Protein AF-A0A1X7THM5-F1 (afdb_monomer)

Solvent-accessible surface area (backbone atoms only — not comparable to full-atom values): 8188 Å² total; per-residue (Å²): 122,73,72,56,74,72,38,51,35,88,51,69,46,77,81,50,103,86,43,70,49,53,50,66,39,49,48,55,58,51,51,51,48,24,69,77,34,68,92,49,26,68,58,41,54,47,50,52,54,51,47,58,36,68,64,58,83,59,78,43,77,49,76,36,77,41,50,55,62,55,73,40,84,50,90,53,85,93,45,57,36,69,76,36,71,68,37,34,44,51,58,60,63,70,40,86,87,50,47,58,61,50,79,49,70,41,77,49,69,75,67,49,63,74,42,71,82,67,76,72,83,78,94,73,78,73,76,71,77,75,82,125

Mean predicted aligned error: 8.71 Å

Secondary structure (DSSP, 8-state):
-HHHHT-B-SS-EEEETTEEE-TTSBHHHHHHHHHH-HHHHHHHHHHHHHHHHHH-SS-EEEEETTGGGGTSPPSSTT--GGGSHHHHHHHHHTSTTSSSEEEEE---HHHHHHHHTTT---S-S-------

Nearest PDB structures (foldseek):
  8any-assembly1_AX  TM=9.385E-01  e=1.032E-08  Homo sapiens
  7pnv-assembly1_X  TM=9.375E-01  e=2.757E-08  Mus musculus
  7nql-assembly1_Ag  TM=9.314E-01  e=4.085E-08  Sus scrofa
  6nf8-assembly1_g  TM=9.228E-01  e=7.864E-08  Bos taurus
  3jd5-assembly1_g  TM=8.999E-01  e=1.967E-07  Bos taurus

Organism: Amphimedon queenslandica (NCBI:txid400682)

Radius of gyration: 17.27 Å; Cα contacts (8 Å, |Δi|>4): 141; chains: 1; bounding box: 40×52×39 Å

InterPro domains:
  IPR019368 Small ribosomal subunit protein mS29 [PF10236] (4-114)
  IPR019368 Small ribosomal subunit protein mS29 [PTHR12810] (5-109)

pLDDT: mean 80.05, std 17.48, range [28.95, 94.62]

Foldseek 3Di:
DPPQQPQFACAWDDQDPVDIDGGRHGLVVLVVVCVVDVPCVLVSVLRSLLSQLVVLPDADEAEEEQLCVLQFADPPPPDGSCNDSNSVSVVVVPDPPSHRYDYHYHHDPVSVVSVVVPPDDDPPDDPPPPPD

Sequence (132 aa):
MAAIMQLKLSQDYIWNNKETVKAGESLIDIIKLGIAKPKVSHNVFHTIFNEISVLNKQSVLLAVDDINGCYCPTSFKQVQPEHLCIVKTLREFLQPNKFKGVVVGSVSRRLMKNMRTKGTRYTGMVLGRKVL

Structure (mmCIF, N/CA/C/O backbone):
data_AF-A0A1X7THM5-F1
#
_entry.id   AF-A0A1X7THM5-F1
#
loop_
_atom_site.group_PDB
_atom_site.id
_atom_site.type_symbol
_atom_site.label_atom_id
_atom_site.label_alt_id
_atom_site.label_comp_id
_atom_site.label_asym_id
_atom_site.label_entity_id
_atom_site.label_seq_id
_atom_site.pdbx_PDB_ins_code
_atom_site.Cartn_x
_atom_site.Cartn_y
_atom_site.Cartn_z
_atom_site.occupancy
_atom_site.B_iso_or_equiv
_atom_site.auth_seq_id
_atom_site.auth_comp_id
_atom_site.auth_asym_id
_atom_site.auth_atom_id
_atom_site.pdbx_PDB_model_num
ATOM 1 N N . MET A 1 1 ? -17.214 4.063 -1.019 1.00 44.56 1 MET A N 1
ATOM 2 C CA . MET A 1 1 ? -16.702 5.109 -0.099 1.00 44.56 1 MET A CA 1
ATOM 3 C C . MET A 1 1 ? -16.904 4.801 1.392 1.00 44.56 1 MET A C 1
ATOM 5 O O . MET A 1 1 ? -16.103 5.280 2.180 1.00 44.56 1 MET A O 1
ATOM 9 N N . ALA A 1 2 ? -17.885 3.979 1.801 1.00 53.41 2 ALA A N 1
ATOM 10 C CA . ALA A 1 2 ? -18.224 3.774 3.221 1.00 53.41 2 ALA A CA 1
ATOM 11 C C . ALA A 1 2 ? -17.136 3.112 4.103 1.00 53.41 2 ALA A C 1
ATOM 13 O O . ALA A 1 2 ? -17.008 3.476 5.267 1.00 53.41 2 ALA A O 1
ATOM 14 N N . ALA A 1 3 ? -16.331 2.179 3.575 1.00 65.31 3 ALA A N 1
ATOM 15 C CA . ALA A 1 3 ? -15.371 1.423 4.393 1.00 65.31 3 ALA A CA 1
ATOM 16 C C . ALA A 1 3 ? -14.211 2.282 4.933 1.00 65.31 3 ALA A C 1
ATOM 18 O O . ALA A 1 3 ? -13.853 2.161 6.098 1.00 65.31 3 ALA A O 1
ATOM 19 N N . ILE A 1 4 ? -13.664 3.191 4.114 1.00 65.44 4 ILE A N 1
ATOM 20 C CA . ILE A 1 4 ? -12.496 4.016 4.476 1.00 65.44 4 ILE A CA 1
ATOM 21 C C . ILE A 1 4 ? -12.852 5.050 5.553 1.00 65.44 4 ILE A C 1
ATOM 23 O O . ILE A 1 4 ? -12.038 5.329 6.425 1.00 65.44 4 ILE A O 1
ATOM 27 N N . MET A 1 5 ? -14.080 5.582 5.536 1.00 69.00 5 MET A N 1
ATOM 28 C CA . MET A 1 5 ? -14.528 6.600 6.499 1.00 69.00 5 MET A CA 1
ATOM 29 C C . MET A 1 5 ? -14.653 6.062 7.932 1.00 69.00 5 MET A C 1
ATOM 31 O O . MET A 1 5 ? -14.619 6.837 8.882 1.00 69.00 5 MET A O 1
ATOM 35 N N . GLN A 1 6 ? -14.788 4.744 8.094 1.00 78.31 6 GLN A N 1
ATOM 36 C CA . GLN A 1 6 ? -14.883 4.090 9.401 1.00 78.31 6 GLN A CA 1
ATOM 37 C C . GLN A 1 6 ? -13.515 3.667 9.955 1.00 78.31 6 GLN A C 1
ATOM 39 O O . GLN A 1 6 ? -13.411 3.328 11.137 1.00 78.31 6 GLN A O 1
ATOM 44 N N . LEU A 1 7 ? -12.469 3.670 9.120 1.00 84.62 7 LEU A N 1
ATOM 45 C CA . LEU A 1 7 ? -11.121 3.327 9.553 1.00 84.62 7 LEU A CA 1
ATOM 46 C C . LEU A 1 7 ? -10.512 4.512 10.298 1.00 84.62 7 LEU A C 1
ATOM 48 O O . LEU A 1 7 ? -10.465 5.640 9.799 1.00 84.62 7 LEU A O 1
ATOM 52 N N . LYS A 1 8 ? -10.058 4.224 11.514 1.00 87.94 8 LYS A N 1
ATOM 53 C CA . LYS A 1 8 ? -9.383 5.163 12.402 1.00 87.94 8 LYS A CA 1
ATOM 54 C C . LYS A 1 8 ? -7.950 4.719 12.595 1.00 87.94 8 LYS A C 1
ATOM 56 O O . LYS A 1 8 ? -7.703 3.517 12.624 1.00 87.94 8 LYS A O 1
ATOM 61 N N . LEU A 1 9 ? -7.061 5.682 12.765 1.00 88.81 9 LEU A N 1
ATOM 62 C CA . LEU A 1 9 ? -5.648 5.430 13.001 1.00 88.81 9 LEU A CA 1
ATOM 63 C C . LEU A 1 9 ? -5.435 4.737 14.342 1.00 88.81 9 LEU A C 1
ATOM 65 O O . LEU A 1 9 ? -6.052 5.109 15.346 1.00 88.81 9 LEU A O 1
ATOM 69 N N . SER A 1 10 ? -4.558 3.742 14.350 1.00 88.94 10 SER A N 1
ATOM 70 C CA . SER A 1 10 ? -4.161 2.997 15.542 1.00 88.94 10 SER A CA 1
ATOM 71 C C . SER A 1 10 ? -3.130 3.736 16.400 1.00 88.94 10 SER A C 1
ATOM 73 O O . SER A 1 10 ? -3.057 3.496 17.604 1.00 88.94 10 SER A O 1
ATOM 75 N N . GLN A 1 11 ? -2.367 4.649 15.796 1.00 89.06 11 GLN A N 1
ATOM 76 C CA . GLN A 1 11 ? -1.273 5.377 16.437 1.00 89.06 11 GLN A CA 1
ATOM 77 C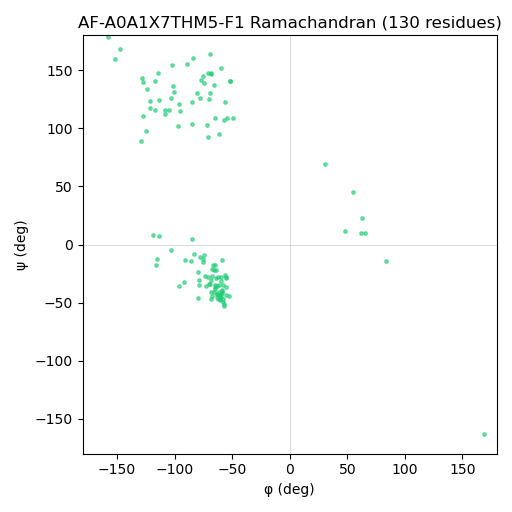 C . GLN A 1 11 ? -1.120 6.801 15.882 1.00 89.06 11 GLN A C 1
ATOM 79 O O . GLN A 1 11 ? -1.699 7.152 14.852 1.00 89.06 11 GLN A O 1
ATOM 84 N N . ASP A 1 12 ? -0.311 7.607 16.568 1.00 88.62 12 ASP A N 1
ATOM 85 C CA . ASP A 1 12 ? 0.062 8.948 16.125 1.00 88.62 12 ASP A CA 1
ATOM 86 C C . ASP A 1 12 ? 1.082 8.878 14.977 1.00 88.62 12 ASP A C 1
ATOM 88 O O . ASP A 1 12 ? 2.042 8.104 15.017 1.00 88.62 12 ASP A O 1
ATOM 92 N N . TYR A 1 13 ? 0.914 9.737 13.973 1.00 88.00 13 TYR A N 1
ATOM 93 C CA . TYR A 1 13 ? 1.838 9.878 12.850 1.00 88.00 13 TYR A CA 1
ATOM 94 C C . TYR A 1 13 ? 2.358 11.306 12.762 1.00 88.00 13 TYR A C 1
ATOM 96 O O . TYR A 1 13 ? 1.596 12.242 12.521 1.00 88.00 13 TYR A O 1
ATOM 104 N N . ILE A 1 14 ? 3.673 11.458 12.921 1.00 87.75 14 ILE A N 1
ATOM 105 C CA . ILE A 1 14 ? 4.377 12.739 12.834 1.00 87.75 14 ILE A CA 1
ATOM 106 C C . ILE A 1 14 ? 5.124 12.785 11.500 1.00 87.75 14 ILE A C 1
ATOM 108 O O . ILE A 1 14 ? 6.040 11.998 11.264 1.00 87.75 14 ILE A O 1
ATOM 112 N N . TRP A 1 15 ? 4.738 13.708 10.623 1.00 82.81 15 TRP A N 1
ATOM 113 C CA . TRP A 1 15 ? 5.340 13.873 9.294 1.00 82.81 15 TRP A CA 1
ATOM 114 C C . TRP A 1 15 ? 6.423 14.948 9.281 1.00 82.81 15 TRP A C 1
ATOM 116 O O . TRP A 1 15 ? 7.421 14.833 8.569 1.00 82.81 15 TRP A O 1
ATOM 126 N N . ASN A 1 16 ? 6.215 16.008 10.060 1.00 78.81 16 ASN A N 1
ATOM 127 C CA . ASN A 1 16 ? 7.185 17.060 10.342 1.00 78.81 16 ASN A CA 1
ATOM 128 C C . ASN A 1 16 ? 6.804 17.769 11.655 1.00 78.81 16 ASN A C 1
ATOM 130 O O . ASN A 1 16 ? 5.766 17.476 12.243 1.00 78.81 16 ASN A O 1
ATOM 134 N N . ASN A 1 17 ? 7.604 18.747 12.088 1.00 73.81 17 ASN A N 1
ATOM 135 C CA . ASN A 1 17 ? 7.390 19.478 13.347 1.00 73.81 17 ASN A CA 1
ATOM 136 C C . ASN A 1 17 ? 6.029 20.203 13.453 1.00 73.81 17 ASN A C 1
ATOM 138 O O . ASN A 1 17 ? 5.682 20.672 14.532 1.00 73.81 17 ASN A O 1
ATOM 142 N N . LYS A 1 18 ? 5.284 20.355 12.350 1.00 75.31 18 LYS A N 1
ATOM 143 C CA . LYS A 1 18 ? 3.987 21.047 12.289 1.00 75.31 18 LYS A CA 1
ATOM 144 C C . LYS A 1 18 ? 2.820 20.123 11.932 1.00 75.31 18 LYS A C 1
ATOM 146 O O . LYS A 1 18 ? 1.673 20.546 12.028 1.00 75.31 18 LYS A O 1
ATOM 151 N N . GLU A 1 19 ? 3.091 18.903 11.482 1.00 78.00 19 GLU A N 1
ATOM 152 C CA . GLU A 1 19 ? 2.105 18.012 10.876 1.00 78.00 19 GLU A CA 1
ATOM 153 C C . GLU A 1 19 ? 2.095 16.690 11.617 1.00 78.00 19 GLU A C 1
ATOM 155 O O . GLU A 1 19 ? 2.901 15.794 11.352 1.00 78.00 19 GLU A O 1
ATOM 160 N N . THR A 1 20 ? 1.132 16.590 12.521 1.00 83.81 20 THR A N 1
ATOM 161 C CA . THR A 1 20 ? 0.837 15.380 13.271 1.00 83.81 20 THR A CA 1
ATOM 162 C C . THR A 1 20 ? -0.619 15.024 13.039 1.00 83.81 20 THR A C 1
ATOM 164 O O . THR A 1 20 ? -1.482 15.897 13.117 1.00 83.81 20 THR A O 1
ATOM 167 N N . VAL A 1 21 ? -0.877 13.753 12.757 1.00 84.75 21 VAL A N 1
ATOM 168 C CA . VAL A 1 21 ? -2.223 13.177 12.701 1.00 84.75 21 VAL A CA 1
ATOM 169 C C . VAL A 1 21 ? -2.315 12.188 13.854 1.00 84.75 21 VAL A C 1
ATOM 171 O O . VAL A 1 21 ? -1.437 11.334 13.997 1.00 84.75 21 VAL A O 1
ATOM 174 N N . LYS A 1 22 ? -3.303 12.358 14.728 1.00 87.69 22 LYS A N 1
ATOM 175 C CA . LYS A 1 22 ? -3.373 11.635 16.004 1.00 87.69 22 LYS A CA 1
ATOM 176 C C . LYS A 1 22 ? -4.110 10.306 15.867 1.00 87.69 22 LYS 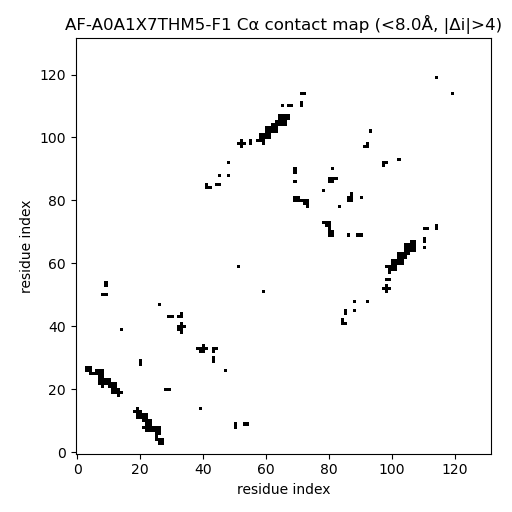A C 1
ATOM 178 O O . LYS A 1 22 ? -4.988 10.142 15.019 1.00 87.69 22 LYS A O 1
ATOM 183 N N . ALA A 1 23 ? -3.803 9.374 16.759 1.00 87.81 23 ALA A N 1
ATOM 184 C CA . ALA A 1 23 ? -4.550 8.141 16.926 1.00 87.81 23 ALA A CA 1
ATOM 185 C C . ALA A 1 23 ? -6.048 8.439 17.103 1.00 87.81 23 ALA A C 1
ATOM 187 O O . ALA A 1 23 ? -6.450 9.395 17.771 1.00 87.81 23 ALA A O 1
ATOM 188 N N . GLY A 1 24 ? -6.894 7.611 16.495 1.00 83.44 24 GLY A N 1
ATOM 189 C CA . GLY A 1 24 ? -8.345 7.788 16.515 1.00 83.44 24 GLY A CA 1
ATOM 190 C C . GLY A 1 24 ? -8.901 8.759 15.465 1.00 83.44 24 GLY A C 1
ATOM 191 O O . GLY A 1 24 ? -10.113 8.713 15.223 1.00 83.44 24 GLY A O 1
ATOM 192 N N . GLU A 1 25 ? -8.066 9.575 14.811 1.00 87.75 25 GLU A N 1
ATOM 193 C CA . GLU A 1 25 ? -8.470 10.357 13.633 1.00 87.75 25 GLU A CA 1
ATOM 194 C C . GLU A 1 25 ? -8.723 9.440 12.430 1.00 87.75 25 GLU A C 1
ATOM 196 O O . GLU A 1 25 ? -8.374 8.254 12.434 1.00 87.75 25 GLU A O 1
ATOM 201 N N . SER A 1 26 ? -9.404 9.954 11.405 1.00 88.38 26 SER A N 1
ATOM 202 C CA . SER A 1 26 ? -9.798 9.128 10.268 1.00 88.38 26 SER A CA 1
ATOM 203 C C . SER A 1 26 ? -8.616 8.875 9.336 1.00 88.38 26 SER A C 1
ATOM 205 O O . SER A 1 26 ? -7.849 9.780 9.009 1.00 88.38 26 SER A O 1
ATOM 207 N N . LEU A 1 27 ? -8.526 7.654 8.800 1.00 89.00 27 LEU A N 1
ATOM 208 C CA . LEU A 1 27 ? -7.542 7.312 7.769 1.00 89.00 27 LEU A CA 1
ATOM 209 C C . LEU A 1 27 ? -7.647 8.241 6.540 1.00 89.00 27 LEU A C 1
ATOM 211 O O . LEU A 1 27 ? -6.658 8.482 5.846 1.00 89.00 27 LEU A O 1
ATOM 215 N N . ILE A 1 28 ? -8.833 8.809 6.284 1.00 89.81 28 ILE A N 1
ATOM 216 C CA . ILE A 1 28 ? -9.048 9.755 5.185 1.00 89.81 28 ILE A CA 1
ATOM 217 C C . ILE A 1 28 ? -8.255 11.055 5.350 1.00 89.81 28 ILE A C 1
ATOM 219 O O . ILE A 1 28 ? -7.891 11.668 4.347 1.00 89.81 28 ILE A O 1
ATOM 223 N N . ASP A 1 29 ? -7.961 11.472 6.580 1.00 88.25 29 ASP A N 1
ATOM 224 C CA . ASP A 1 29 ? -7.251 12.723 6.843 1.00 88.25 29 ASP A CA 1
ATOM 225 C C . ASP A 1 29 ? -5.771 12.591 6.460 1.00 88.25 29 ASP A C 1
ATOM 227 O O . ASP A 1 29 ? -5.207 13.487 5.828 1.00 88.25 29 ASP A O 1
ATOM 231 N N . ILE A 1 30 ? -5.185 11.407 6.676 1.00 89.62 30 ILE A N 1
ATOM 232 C CA . ILE A 1 30 ? -3.861 11.044 6.151 1.00 89.62 30 ILE A CA 1
ATOM 233 C C . ILE A 1 30 ? -3.854 11.013 4.617 1.00 89.62 30 ILE A C 1
ATOM 235 O O . ILE A 1 30 ? -2.925 11.525 3.989 1.00 89.62 30 ILE A O 1
ATOM 239 N N . ILE A 1 31 ? -4.890 10.448 3.989 1.00 91.25 31 ILE A N 1
ATOM 240 C CA . ILE A 1 31 ? -4.988 10.406 2.520 1.00 91.25 31 ILE A CA 1
ATOM 241 C C . ILE A 1 31 ? -5.044 11.828 1.950 1.00 91.25 31 ILE A C 1
ATOM 243 O O . ILE A 1 31 ? -4.298 12.152 1.023 1.00 91.25 31 ILE A O 1
ATOM 247 N N . LYS A 1 32 ? -5.881 12.699 2.525 1.00 90.69 32 LYS A N 1
ATOM 248 C CA . LYS A 1 32 ? -5.971 14.113 2.131 1.00 90.69 32 LYS A CA 1
ATOM 249 C C . LYS A 1 32 ? -4.630 14.825 2.285 1.00 90.69 32 LYS A C 1
ATOM 251 O O . LYS A 1 32 ? -4.256 15.587 1.395 1.00 90.69 32 LYS A O 1
ATOM 256 N N . LEU A 1 33 ? -3.886 14.546 3.358 1.00 89.94 33 LEU A N 1
ATOM 257 C CA . LEU A 1 33 ? -2.544 15.091 3.558 1.00 89.94 33 LEU A CA 1
ATOM 258 C C . LEU A 1 33 ? -1.586 14.664 2.436 1.00 89.94 33 LEU A C 1
ATOM 260 O O . LEU A 1 33 ? -0.903 15.513 1.862 1.00 89.94 33 LEU A O 1
ATOM 264 N N . GLY A 1 34 ? -1.567 13.376 2.081 1.00 91.50 34 GLY A N 1
ATOM 265 C CA . GLY A 1 34 ? -0.725 12.852 1.000 1.00 91.50 34 GLY A CA 1
ATOM 266 C C . GLY A 1 34 ? -1.069 13.422 -0.379 1.00 91.50 34 GLY A C 1
ATOM 267 O O . GLY A 1 34 ? -0.161 13.686 -1.167 1.00 91.50 34 GLY A O 1
ATOM 268 N N . ILE A 1 35 ? -2.358 13.666 -0.649 1.00 93.44 35 ILE A N 1
ATOM 269 C CA . ILE A 1 35 ? -2.832 14.319 -1.881 1.00 93.44 35 ILE A CA 1
ATOM 270 C C . ILE A 1 35 ? -2.403 15.789 -1.913 1.00 93.44 35 ILE A C 1
ATOM 272 O O . ILE A 1 35 ? -1.882 16.259 -2.922 1.00 93.44 35 ILE A O 1
ATOM 276 N N . ALA A 1 36 ? -2.589 16.516 -0.808 1.00 93.19 36 ALA A N 1
ATOM 277 C CA . ALA A 1 36 ? -2.233 17.929 -0.720 1.00 93.19 36 ALA A CA 1
ATOM 278 C C . ALA A 1 36 ? -0.713 18.161 -0.768 1.00 93.19 36 ALA A C 1
ATOM 280 O O . ALA A 1 36 ? -0.258 19.204 -1.240 1.00 93.19 36 ALA A O 1
ATOM 281 N N . LYS A 1 37 ? 0.088 17.207 -0.273 1.00 90.94 37 LYS A N 1
ATOM 282 C CA . LYS A 1 37 ? 1.546 17.332 -0.149 1.00 90.94 37 LYS A CA 1
ATOM 283 C C . LYS A 1 37 ? 2.266 16.130 -0.765 1.00 90.94 37 LYS A C 1
ATOM 285 O O . LYS A 1 37 ? 2.666 15.207 -0.050 1.00 90.94 37 LYS A O 1
ATOM 290 N N . PRO A 1 38 ? 2.584 16.186 -2.071 1.00 90.88 38 PRO A N 1
ATOM 291 C CA . PRO A 1 38 ? 3.284 15.104 -2.765 1.00 90.88 38 PRO A CA 1
ATOM 292 C C . PRO A 1 38 ? 4.614 14.696 -2.115 1.00 90.88 38 PRO A C 1
ATOM 294 O O . PRO A 1 38 ? 4.994 13.530 -2.176 1.00 90.88 38 PRO A O 1
ATOM 297 N N . LYS A 1 39 ? 5.299 15.621 -1.424 1.00 90.75 39 LYS A N 1
ATOM 298 C CA . LYS A 1 39 ? 6.563 15.344 -0.720 1.00 90.75 39 LYS A CA 1
ATOM 299 C C . LYS A 1 39 ? 6.441 14.271 0.365 1.00 90.75 39 LYS A C 1
ATOM 301 O O . LYS A 1 39 ? 7.406 13.550 0.568 1.00 90.75 39 LYS A O 1
ATOM 306 N N . VAL A 1 40 ? 5.290 14.138 1.027 1.00 90.31 40 VAL A N 1
ATOM 307 C CA . VAL A 1 40 ? 5.064 13.125 2.082 1.00 90.31 40 VAL A CA 1
ATOM 308 C C . VAL A 1 40 ? 4.238 11.931 1.595 1.00 90.31 40 VAL A C 1
ATOM 310 O O . VAL A 1 40 ? 4.082 10.953 2.321 1.00 90.31 40 VAL A O 1
ATOM 313 N N . SER A 1 41 ? 3.747 11.974 0.351 1.00 91.69 41 SER A N 1
ATOM 314 C CA . SER A 1 41 ? 2.846 10.962 -0.224 1.00 91.69 41 SER A CA 1
ATOM 315 C C . SER A 1 41 ? 3.392 9.530 -0.161 1.00 91.69 41 SER A C 1
ATOM 317 O O . SER A 1 41 ? 2.644 8.594 0.103 1.00 91.69 41 SER A O 1
ATOM 319 N N . HIS A 1 42 ? 4.701 9.353 -0.349 1.00 91.50 42 HIS A N 1
ATOM 320 C CA . HIS A 1 42 ? 5.352 8.045 -0.297 1.00 91.50 42 HIS A CA 1
ATOM 321 C C . HIS A 1 42 ? 5.294 7.416 1.102 1.00 91.50 42 HIS A C 1
ATOM 323 O O . HIS A 1 42 ? 5.069 6.213 1.218 1.00 91.50 42 HIS A O 1
ATOM 329 N N . ASN A 1 43 ? 5.439 8.217 2.161 1.00 91.25 43 ASN A N 1
ATOM 330 C CA . ASN A 1 43 ? 5.312 7.711 3.523 1.00 91.25 43 ASN A CA 1
ATOM 331 C C . ASN A 1 43 ? 3.836 7.545 3.914 1.00 91.25 43 ASN A C 1
ATOM 333 O O . ASN A 1 43 ? 3.493 6.572 4.577 1.00 91.25 43 ASN A O 1
ATOM 337 N N . VAL A 1 44 ? 2.947 8.427 3.436 1.00 93.38 44 VAL A N 1
ATOM 338 C CA . VAL A 1 44 ? 1.486 8.261 3.563 1.00 93.38 44 VAL A CA 1
ATOM 339 C C . VAL A 1 44 ? 1.035 6.917 2.987 1.00 93.38 44 VAL A C 1
ATOM 341 O O . VAL A 1 44 ? 0.263 6.204 3.625 1.00 93.38 44 VAL A O 1
ATOM 344 N N . PHE A 1 45 ? 1.559 6.533 1.821 1.00 93.75 45 PHE A N 1
ATOM 345 C CA . PHE A 1 45 ? 1.287 5.236 1.206 1.00 93.75 45 PHE A CA 1
ATOM 346 C C . PHE A 1 45 ? 1.679 4.069 2.124 1.00 93.75 45 PHE A C 1
ATOM 348 O O . PHE A 1 45 ? 0.856 3.192 2.374 1.00 93.75 45 PHE A O 1
ATOM 355 N N . HIS A 1 46 ? 2.896 4.080 2.681 1.00 93.62 46 HIS A N 1
ATOM 356 C CA . HIS A 1 46 ? 3.350 3.049 3.627 1.00 93.62 46 HIS A CA 1
ATOM 357 C C . HIS A 1 46 ? 2.475 2.991 4.885 1.00 93.62 46 HIS A C 1
ATOM 359 O O . HIS A 1 46 ? 2.034 1.914 5.285 1.00 93.62 46 HIS A O 1
ATOM 365 N N . THR A 1 47 ? 2.140 4.148 5.456 1.00 92.69 47 THR A N 1
ATOM 366 C CA . THR A 1 47 ? 1.278 4.255 6.639 1.00 92.69 47 THR A CA 1
ATOM 367 C C . THR A 1 47 ? -0.105 3.658 6.415 1.00 92.69 47 THR A C 1
ATOM 369 O O . THR A 1 47 ? -0.589 2.929 7.278 1.00 92.69 47 THR A O 1
ATOM 372 N N . ILE A 1 48 ? -0.730 3.902 5.260 1.00 91.94 48 ILE A N 1
ATOM 373 C CA . ILE A 1 48 ? -2.045 3.325 4.940 1.00 91.94 48 ILE A CA 1
ATOM 374 C C . ILE A 1 48 ? -1.982 1.798 4.951 1.00 91.94 48 ILE A C 1
ATOM 376 O O . ILE A 1 48 ? -2.845 1.148 5.538 1.00 91.94 48 ILE A O 1
ATOM 380 N N . PHE A 1 49 ? -0.955 1.222 4.330 1.00 91.69 49 PHE A N 1
ATOM 381 C CA . PHE A 1 49 ? -0.768 -0.223 4.314 1.00 91.69 49 PHE A CA 1
ATOM 382 C C . PHE A 1 49 ? -0.545 -0.779 5.733 1.00 91.69 49 PHE A C 1
ATOM 384 O O . PHE A 1 49 ? -1.182 -1.768 6.100 1.00 91.69 49 PHE A O 1
ATOM 391 N N . ASN A 1 50 ? 0.266 -0.113 6.563 1.00 91.19 50 ASN A N 1
ATOM 392 C CA . ASN A 1 50 ? 0.468 -0.515 7.961 1.00 91.19 50 ASN A CA 1
ATOM 393 C C . ASN A 1 50 ? -0.834 -0.482 8.766 1.00 91.19 50 ASN A C 1
ATOM 395 O O . ASN A 1 50 ? -1.170 -1.465 9.423 1.00 91.19 50 ASN A O 1
ATOM 399 N N . GLU A 1 51 ? -1.600 0.601 8.675 1.00 90.75 51 GLU A N 1
ATOM 400 C CA . GLU A 1 51 ? -2.893 0.721 9.353 1.00 90.75 51 GLU A CA 1
ATOM 401 C C . GLU A 1 51 ? -3.859 -0.381 8.911 1.00 90.75 51 GLU A C 1
ATOM 403 O O . GLU A 1 51 ? -4.493 -1.029 9.742 1.00 90.75 51 GLU A O 1
ATOM 408 N N . ILE A 1 52 ? -3.905 -0.692 7.614 1.00 87.88 52 ILE A N 1
ATOM 409 C CA . ILE A 1 52 ? -4.712 -1.803 7.098 1.00 87.88 52 ILE A CA 1
ATOM 410 C C . ILE A 1 52 ? -4.259 -3.152 7.691 1.00 87.88 52 ILE A C 1
ATOM 412 O O . ILE A 1 52 ? -5.114 -3.959 8.067 1.00 87.88 52 ILE A O 1
ATOM 416 N N . SER A 1 53 ? -2.949 -3.400 7.827 1.00 87.00 53 SER A N 1
ATOM 417 C CA . SER A 1 53 ? -2.446 -4.632 8.463 1.00 87.00 53 SER A CA 1
ATOM 418 C C . SER A 1 53 ? -2.708 -4.719 9.962 1.00 87.00 53 SER A C 1
ATOM 420 O O . SER A 1 53 ? -2.929 -5.815 10.472 1.00 87.00 53 SER A O 1
ATOM 422 N N . VAL A 1 54 ? -2.685 -3.591 10.674 1.00 86.50 54 VAL A N 1
ATOM 423 C CA . VAL A 1 54 ? -2.862 -3.553 12.131 1.00 86.50 54 VAL A CA 1
ATOM 424 C C . VAL A 1 54 ? -4.335 -3.652 12.493 1.00 86.50 54 VAL A C 1
ATOM 426 O O . VAL A 1 54 ? -4.706 -4.442 13.362 1.00 86.50 54 VAL A O 1
ATOM 429 N N . LEU A 1 55 ? -5.190 -2.885 11.811 1.00 80.00 55 LEU A N 1
ATOM 430 C CA . LEU A 1 55 ? -6.598 -2.777 12.169 1.00 80.00 55 LEU A CA 1
ATOM 431 C C . LEU A 1 55 ? -7.307 -4.132 12.079 1.00 80.00 55 LEU A C 1
ATOM 433 O O . LEU A 1 55 ? -8.169 -4.384 12.912 1.00 80.00 55 LEU A O 1
ATOM 437 N N . ASN A 1 56 ? -6.955 -5.011 11.126 1.00 69.06 56 ASN A N 1
ATOM 438 C CA . ASN A 1 56 ? -7.462 -6.394 10.980 1.00 69.06 56 ASN A CA 1
ATOM 439 C C . ASN A 1 56 ? -9.000 -6.578 11.070 1.00 69.06 56 ASN A C 1
ATOM 441 O O . ASN A 1 56 ? -9.495 -7.705 11.142 1.00 69.06 56 ASN A O 1
ATOM 445 N N . LYS A 1 57 ? -9.783 -5.489 11.032 1.00 74.56 57 LYS A N 1
ATOM 446 C CA . LYS A 1 57 ? -11.250 -5.501 11.170 1.00 74.56 57 LYS A CA 1
ATOM 447 C C . LYS A 1 57 ? -11.939 -6.044 9.923 1.00 74.56 57 LYS A C 1
ATOM 449 O O . LYS A 1 57 ? -13.049 -6.557 10.007 1.00 74.56 57 LYS A O 1
ATOM 454 N N . GLN A 1 58 ? -11.299 -5.905 8.766 1.00 78.44 58 GLN A N 1
ATOM 455 C CA . GLN A 1 58 ? -11.852 -6.228 7.455 1.00 78.44 58 GLN A CA 1
ATOM 456 C C . GLN A 1 58 ? -10.879 -7.140 6.707 1.00 78.44 58 GLN A C 1
ATOM 458 O O . GLN A 1 58 ? -9.665 -6.988 6.826 1.00 78.44 58 GLN A O 1
ATOM 463 N N . SER A 1 59 ? -11.411 -8.091 5.937 1.00 87.00 59 SER A N 1
ATOM 464 C CA . SER A 1 59 ? -10.600 -8.888 5.016 1.00 87.00 59 SER A CA 1
ATOM 465 C C . SER A 1 59 ? -10.116 -8.018 3.859 1.00 87.00 59 SER A C 1
ATOM 467 O O . SER A 1 59 ? -10.926 -7.347 3.217 1.00 87.00 59 SER A O 1
ATOM 469 N N . VAL A 1 60 ? -8.820 -8.057 3.570 1.00 88.94 60 VAL A N 1
ATOM 470 C CA . VAL A 1 60 ? -8.191 -7.216 2.544 1.00 88.94 60 VAL A CA 1
ATOM 471 C C . VAL A 1 60 ? -7.956 -8.023 1.269 1.00 88.94 60 VAL A C 1
ATOM 473 O O . VAL A 1 60 ? -7.480 -9.155 1.315 1.00 88.94 60 VAL A O 1
ATOM 476 N N . LEU A 1 61 ? -8.264 -7.430 0.117 1.00 91.56 61 LEU A N 1
ATOM 477 C CA . LEU A 1 61 ? -7.858 -7.943 -1.188 1.00 91.56 61 LEU A CA 1
ATOM 478 C C . LEU A 1 61 ? -6.769 -7.028 -1.750 1.00 91.56 61 LEU A C 1
ATOM 480 O O . LEU A 1 61 ? -7.050 -5.881 -2.095 1.00 91.56 61 LEU A O 1
ATOM 484 N N . LEU A 1 62 ? -5.542 -7.534 -1.856 1.00 92.25 62 LEU A N 1
ATOM 485 C CA . LEU A 1 62 ? -4.447 -6.829 -2.518 1.00 92.25 62 LEU A CA 1
ATOM 486 C C . LEU A 1 62 ? -4.322 -7.344 -3.952 1.00 92.25 62 LEU A C 1
ATOM 488 O O . LEU A 1 62 ? -3.781 -8.424 -4.181 1.00 92.25 62 LEU A O 1
ATOM 492 N N . ALA A 1 63 ? -4.833 -6.573 -4.909 1.00 94.62 63 ALA A N 1
ATOM 493 C CA . ALA A 1 63 ? -4.705 -6.866 -6.331 1.00 94.62 63 ALA A CA 1
ATOM 494 C C . ALA A 1 63 ? -3.523 -6.088 -6.927 1.00 94.62 63 ALA A C 1
ATOM 496 O O . ALA A 1 63 ? -3.504 -4.858 -6.869 1.00 94.62 63 ALA A O 1
ATOM 497 N N . VAL A 1 64 ? -2.542 -6.796 -7.490 1.00 93.44 64 VAL A N 1
ATOM 498 C CA . VAL A 1 64 ? -1.343 -6.204 -8.102 1.00 93.44 64 VAL A CA 1
ATOM 499 C C . VAL A 1 64 ? -1.169 -6.751 -9.511 1.00 93.44 64 VAL A C 1
ATOM 501 O O . VAL A 1 64 ? -0.838 -7.919 -9.709 1.00 93.44 64 VAL A O 1
ATOM 504 N N . ASP A 1 65 ? -1.374 -5.893 -10.500 1.00 93.88 65 ASP A N 1
ATOM 505 C CA . ASP A 1 65 ? -1.009 -6.197 -11.879 1.00 93.88 65 ASP A CA 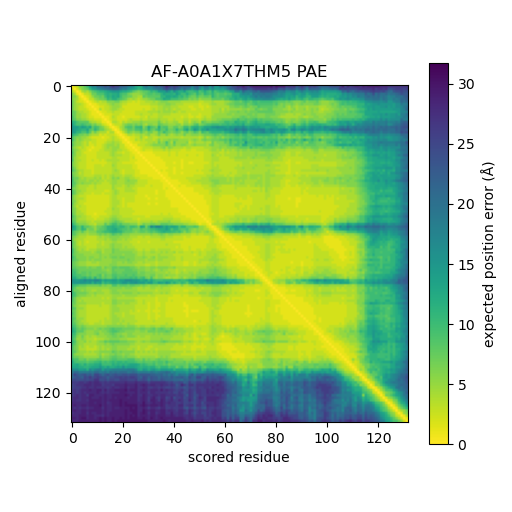1
ATOM 506 C C . ASP A 1 65 ? 0.515 -6.086 -12.043 1.00 93.88 65 ASP A C 1
ATOM 508 O O . ASP A 1 65 ? 1.150 -5.247 -11.400 1.00 93.88 65 ASP A O 1
ATOM 512 N N . ASP A 1 66 ? 1.114 -6.935 -12.876 1.00 91.81 66 ASP A N 1
ATOM 513 C CA . ASP A 1 66 ? 2.552 -6.919 -13.166 1.00 91.81 66 ASP A CA 1
ATOM 514 C C . ASP A 1 66 ? 3.447 -7.020 -11.913 1.00 91.81 66 ASP A C 1
ATOM 516 O O . ASP A 1 66 ? 4.465 -6.334 -11.784 1.00 91.81 66 ASP A O 1
ATOM 520 N N . ILE A 1 67 ? 3.116 -7.935 -10.992 1.00 91.44 67 ILE A N 1
ATOM 521 C CA . ILE A 1 67 ? 3.811 -8.126 -9.702 1.00 91.44 67 ILE A CA 1
ATOM 522 C C . ILE A 1 67 ? 5.321 -8.363 -9.857 1.00 91.44 67 ILE A C 1
ATOM 524 O O . ILE A 1 67 ? 6.129 -8.021 -8.992 1.00 91.44 67 ILE A O 1
ATOM 528 N N . ASN A 1 68 ? 5.735 -8.922 -10.995 1.00 88.94 68 ASN A N 1
ATOM 529 C CA . ASN A 1 68 ? 7.136 -9.132 -11.321 1.00 88.94 68 ASN A CA 1
ATOM 530 C C . ASN A 1 68 ? 7.921 -7.818 -11.463 1.00 88.94 68 ASN A C 1
ATOM 532 O O . ASN A 1 68 ? 9.133 -7.823 -11.249 1.00 88.94 68 ASN A O 1
ATOM 536 N N . GLY A 1 69 ? 7.259 -6.692 -11.732 1.00 88.62 69 GLY A N 1
ATOM 537 C CA . GLY A 1 69 ? 7.861 -5.358 -11.742 1.00 88.62 69 GLY A CA 1
ATOM 538 C C . GLY A 1 69 ? 8.473 -4.950 -10.403 1.00 88.62 69 GLY A C 1
ATOM 539 O O . GLY A 1 69 ? 9.481 -4.248 -10.388 1.00 88.62 69 GLY A O 1
ATOM 540 N N . CYS A 1 70 ? 7.967 -5.474 -9.283 1.00 89.94 70 CYS A N 1
ATOM 541 C CA . CYS A 1 70 ? 8.574 -5.253 -7.971 1.00 89.94 70 CYS A CA 1
ATOM 542 C C . CYS A 1 70 ? 9.960 -5.907 -7.842 1.00 89.94 70 CYS A C 1
ATOM 544 O O . CYS A 1 70 ? 10.715 -5.550 -6.941 1.00 89.94 70 CYS A O 1
ATOM 546 N N . TYR A 1 71 ? 10.312 -6.856 -8.713 1.00 86.81 71 TYR A N 1
ATOM 547 C CA . TYR A 1 71 ? 11.552 -7.641 -8.651 1.00 86.81 71 TYR A CA 1
ATOM 548 C C . TYR A 1 71 ? 12.493 -7.408 -9.838 1.00 86.81 71 TYR A C 1
ATOM 550 O O . TYR A 1 71 ? 13.683 -7.694 -9.739 1.00 86.81 71 TYR A O 1
ATOM 558 N N . CYS A 1 72 ? 11.987 -6.854 -10.939 1.00 83.81 72 CYS A N 1
ATOM 559 C CA . CYS A 1 72 ? 12.779 -6.554 -12.130 1.00 83.81 72 CYS A CA 1
ATOM 560 C C . CYS A 1 72 ? 13.738 -5.377 -11.898 1.00 83.81 72 CYS A C 1
ATOM 562 O O . CYS A 1 72 ? 13.358 -4.434 -11.210 1.00 83.81 72 CYS A O 1
ATOM 564 N N . PRO A 1 73 ? 14.926 -5.354 -12.534 1.00 83.88 73 PRO A N 1
ATOM 565 C CA . PRO A 1 73 ? 15.803 -4.186 -12.528 1.00 83.88 73 PRO A CA 1
ATOM 566 C C . PRO A 1 73 ? 15.069 -2.908 -12.945 1.00 83.88 73 PRO A C 1
ATOM 568 O O . PRO A 1 73 ? 14.256 -2.923 -13.871 1.00 83.88 73 PRO A O 1
ATOM 571 N N . THR A 1 74 ? 15.389 -1.798 -12.285 1.00 85.44 74 THR A N 1
ATOM 572 C CA . THR A 1 74 ? 14.767 -0.505 -12.580 1.00 85.44 74 THR A CA 1
ATOM 573 C C . THR A 1 74 ? 15.464 0.187 -13.758 1.00 85.44 74 THR A C 1
ATOM 575 O O . THR A 1 74 ? 16.607 -0.129 -14.102 1.00 85.44 74 THR A O 1
ATOM 578 N N . SER A 1 75 ? 14.777 1.142 -14.387 1.00 86.12 75 SER A N 1
ATOM 579 C CA . SER A 1 75 ? 15.377 2.054 -15.372 1.00 86.12 75 SER A CA 1
ATOM 580 C C . SER A 1 75 ? 16.246 3.137 -14.723 1.00 86.12 75 SER A C 1
ATOM 582 O O . SER A 1 75 ? 17.046 3.775 -15.409 1.00 86.12 75 SER A O 1
ATOM 584 N N . PHE A 1 76 ? 16.124 3.339 -13.408 1.00 84.94 76 PHE A N 1
ATOM 585 C CA . PHE A 1 76 ? 16.982 4.242 -12.656 1.00 84.94 76 PHE A CA 1
ATOM 586 C C . PHE A 1 76 ? 18.390 3.647 -12.565 1.00 84.94 76 PHE A C 1
ATOM 588 O O . PHE A 1 76 ? 18.588 2.510 -12.127 1.00 84.94 76 PHE A O 1
ATOM 595 N N . LYS A 1 77 ? 19.394 4.417 -12.998 1.00 80.19 77 LYS A N 1
ATOM 596 C CA . LYS A 1 77 ? 20.793 3.972 -12.999 1.00 80.19 77 LYS A CA 1
ATOM 597 C C . LYS A 1 77 ? 21.205 3.549 -11.586 1.00 80.19 77 LYS A C 1
ATOM 599 O O . LYS A 1 77 ? 21.132 4.350 -10.666 1.00 80.19 77 LYS A O 1
ATOM 604 N N . GLN A 1 78 ? 21.648 2.297 -11.446 1.00 81.06 78 GLN A N 1
ATOM 605 C CA . GLN A 1 78 ? 22.187 1.711 -10.206 1.00 81.06 78 GLN A CA 1
ATOM 606 C C . GLN A 1 78 ? 21.217 1.636 -9.010 1.00 81.06 78 GLN A C 1
ATOM 608 O O . GLN A 1 78 ? 21.636 1.269 -7.915 1.00 81.06 78 GLN A O 1
ATOM 613 N N . VAL A 1 79 ? 19.920 1.900 -9.192 1.00 88.12 79 VAL A N 1
ATOM 614 C CA . VAL A 1 79 ? 18.944 1.774 -8.101 1.00 88.12 79 VAL A CA 1
ATOM 615 C C . VAL A 1 79 ? 18.276 0.408 -8.170 1.00 88.12 79 VAL A C 1
ATOM 617 O O . VAL A 1 79 ? 17.554 0.086 -9.119 1.00 88.12 79 VAL A O 1
ATOM 620 N N . GLN A 1 80 ? 18.514 -0.409 -7.147 1.00 86.50 80 GLN A N 1
ATOM 621 C CA . GLN A 1 80 ? 17.788 -1.662 -6.980 1.00 86.50 80 GLN A CA 1
ATOM 622 C C . GLN A 1 80 ? 16.315 -1.385 -6.638 1.00 86.50 80 GLN A C 1
ATOM 624 O O . GLN A 1 80 ? 16.028 -0.409 -5.943 1.00 86.50 80 GLN A O 1
ATOM 629 N N . PRO A 1 81 ? 15.367 -2.232 -7.076 1.00 87.75 81 PRO A N 1
ATOM 630 C CA . PRO A 1 81 ? 13.939 -1.978 -6.871 1.00 87.75 81 PRO A CA 1
ATOM 631 C C . PRO A 1 81 ? 13.551 -1.827 -5.398 1.00 87.75 81 PRO A C 1
ATOM 633 O O . PRO A 1 81 ? 12.710 -1.006 -5.068 1.00 87.75 81 PRO A O 1
ATOM 636 N N . GLU A 1 82 ? 14.195 -2.571 -4.500 1.00 87.31 82 GLU A N 1
ATOM 637 C CA . GLU A 1 82 ? 13.976 -2.500 -3.047 1.00 87.31 82 GLU A CA 1
ATOM 638 C C . GLU A 1 82 ? 14.360 -1.170 -2.395 1.00 87.31 82 GLU A C 1
ATOM 640 O O . GLU A 1 82 ? 13.880 -0.870 -1.305 1.00 87.31 82 GLU A O 1
ATOM 645 N N . HIS A 1 83 ? 15.167 -0.347 -3.065 1.00 91.19 83 HIS A N 1
ATOM 646 C CA . HIS A 1 83 ? 15.476 1.003 -2.600 1.00 91.19 83 HIS A CA 1
ATOM 647 C C . HIS A 1 83 ? 14.396 2.025 -2.993 1.00 91.19 83 HIS A C 1
ATOM 649 O O . HIS A 1 83 ? 14.429 3.159 -2.521 1.00 91.19 83 HIS A O 1
ATOM 655 N N . LEU A 1 84 ? 13.419 1.653 -3.830 1.00 93.19 84 LEU A N 1
ATOM 656 C CA . LEU A 1 84 ? 12.272 2.504 -4.149 1.00 93.19 84 LEU A CA 1
ATOM 657 C C . LEU A 1 84 ? 11.181 2.326 -3.082 1.00 93.19 84 LEU A C 1
ATOM 659 O O . LEU A 1 84 ? 10.666 1.224 -2.903 1.00 93.19 84 LEU A O 1
ATOM 663 N N . CYS A 1 85 ? 10.770 3.409 -2.414 1.00 93.25 85 CYS A N 1
ATOM 664 C CA . CYS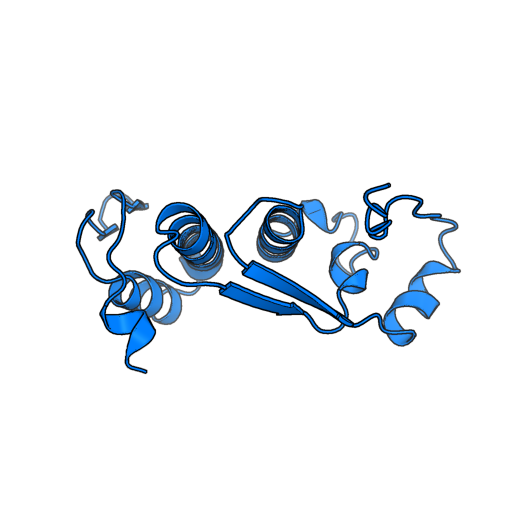 A 1 85 ? 9.842 3.369 -1.271 1.00 93.25 85 CYS A CA 1
ATOM 665 C C . CYS A 1 85 ? 8.533 2.607 -1.551 1.00 93.25 85 CYS A C 1
ATOM 667 O O . CYS A 1 85 ? 8.097 1.788 -0.740 1.00 93.25 85 CYS A O 1
ATOM 669 N N . ILE A 1 86 ? 7.918 2.838 -2.717 1.00 93.38 86 ILE A N 1
ATOM 670 C CA . ILE A 1 86 ? 6.662 2.176 -3.104 1.00 93.38 86 ILE A CA 1
ATOM 671 C C . ILE A 1 86 ? 6.889 0.679 -3.332 1.00 93.38 86 ILE A C 1
ATOM 673 O O . ILE A 1 86 ? 6.119 -0.145 -2.849 1.00 93.38 86 ILE A O 1
ATOM 677 N N . VAL A 1 87 ? 7.969 0.312 -4.027 1.00 93.88 87 VAL A N 1
ATOM 678 C CA . VAL A 1 87 ? 8.297 -1.095 -4.297 1.00 93.88 87 VAL A CA 1
ATOM 679 C C . VAL A 1 87 ? 8.639 -1.828 -3.006 1.00 93.88 87 VAL A C 1
ATOM 681 O O . VAL A 1 87 ? 8.193 -2.957 -2.821 1.00 93.88 87 VAL A O 1
ATOM 684 N N . LYS A 1 88 ? 9.379 -1.184 -2.097 1.00 93.75 88 LYS A N 1
ATOM 685 C CA . LYS A 1 88 ? 9.667 -1.712 -0.762 1.00 93.75 88 LYS A CA 1
ATOM 686 C C . LYS A 1 88 ? 8.376 -2.014 -0.004 1.00 93.75 88 LYS A C 1
ATOM 688 O O . LYS A 1 88 ? 8.197 -3.143 0.440 1.00 93.75 88 LYS A O 1
ATOM 693 N N . THR A 1 89 ? 7.456 -1.048 0.048 1.00 94.56 89 THR A N 1
ATOM 694 C CA . THR A 1 89 ? 6.137 -1.219 0.678 1.00 94.56 89 THR A CA 1
ATOM 695 C C . THR A 1 89 ? 5.391 -2.394 0.049 1.00 94.56 89 THR A C 1
ATOM 697 O O . THR A 1 89 ? 5.005 -3.326 0.739 1.00 94.56 89 THR A O 1
ATOM 700 N N . LEU A 1 90 ? 5.247 -2.428 -1.277 1.00 94.12 90 LEU A N 1
ATOM 701 C CA . LEU A 1 90 ? 4.548 -3.530 -1.941 1.00 94.12 90 LEU A CA 1
ATOM 702 C C . LEU A 1 90 ? 5.196 -4.884 -1.629 1.00 94.12 90 LEU A C 1
ATOM 704 O O . LEU A 1 90 ? 4.497 -5.809 -1.234 1.00 94.12 90 LEU A O 1
ATOM 708 N N . ARG A 1 91 ? 6.525 -5.006 -1.717 1.00 92.25 91 ARG A N 1
ATOM 709 C CA . ARG A 1 91 ? 7.237 -6.250 -1.377 1.00 92.25 91 ARG A CA 1
ATOM 710 C C . ARG A 1 91 ? 7.007 -6.694 0.065 1.00 92.25 91 ARG A C 1
ATOM 712 O O . ARG A 1 91 ? 6.899 -7.898 0.293 1.00 92.25 91 ARG A O 1
ATOM 719 N N . GLU A 1 92 ? 6.958 -5.758 1.013 1.00 91.94 92 GLU A N 1
ATOM 720 C CA . GLU A 1 92 ? 6.657 -6.043 2.419 1.00 91.94 92 GLU A CA 1
ATOM 721 C C . GLU A 1 92 ? 5.262 -6.652 2.566 1.00 91.94 92 GLU A C 1
ATOM 723 O O . GLU A 1 92 ? 5.127 -7.640 3.280 1.00 91.94 92 GLU A O 1
ATOM 728 N N . PHE A 1 93 ? 4.261 -6.122 1.858 1.00 90.81 93 PHE A N 1
ATOM 729 C CA . PHE A 1 93 ? 2.858 -6.554 1.935 1.00 90.81 93 PHE A CA 1
ATOM 730 C C . PHE A 1 93 ? 2.501 -7.740 1.034 1.00 90.81 93 PHE A C 1
ATOM 732 O O . PHE A 1 93 ? 1.470 -8.376 1.231 1.00 90.81 93 PHE A O 1
ATOM 739 N N . LEU A 1 94 ? 3.368 -8.080 0.082 1.00 90.88 94 LEU A N 1
ATOM 740 C CA . LEU A 1 94 ? 3.294 -9.317 -0.695 1.00 90.88 94 LEU A CA 1
ATOM 741 C C . LEU A 1 94 ? 3.813 -10.539 0.084 1.00 90.88 94 LEU A C 1
ATOM 743 O O . LEU A 1 94 ? 3.630 -11.669 -0.369 1.00 90.88 94 LEU A O 1
ATOM 747 N N . GLN A 1 95 ? 4.463 -10.341 1.238 1.00 87.50 95 GLN A N 1
ATOM 748 C CA . GLN A 1 95 ? 4.859 -11.449 2.109 1.00 87.50 95 GLN A CA 1
ATOM 749 C C . GLN A 1 95 ? 3.628 -12.121 2.741 1.00 87.50 95 GLN A C 1
ATOM 751 O O . GLN A 1 95 ? 2.641 -11.448 3.050 1.00 87.50 95 GLN A O 1
ATOM 756 N N . PRO A 1 96 ? 3.681 -13.441 2.993 1.00 83.44 96 PRO A N 1
ATOM 757 C CA . PRO A 1 96 ? 2.599 -14.137 3.678 1.00 83.44 96 PRO A CA 1
ATOM 758 C C . PRO A 1 96 ? 2.361 -13.565 5.086 1.00 83.44 96 PRO A C 1
ATOM 760 O O . PRO A 1 96 ? 3.282 -13.076 5.740 1.00 83.44 96 PRO A O 1
ATOM 763 N N . ASN A 1 97 ? 1.118 -13.678 5.564 1.00 83.88 97 ASN A N 1
ATOM 764 C CA .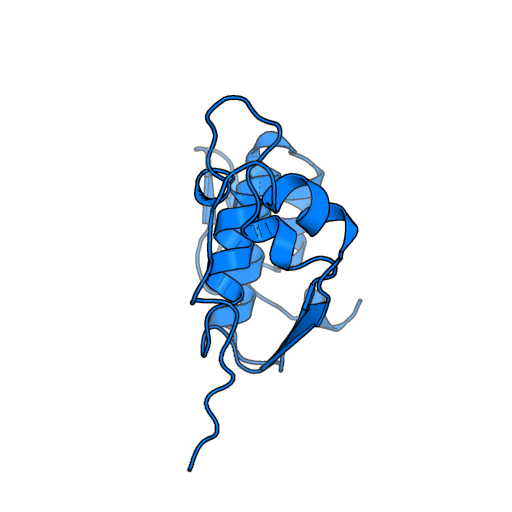 ASN A 1 97 ? 0.683 -13.315 6.921 1.00 83.88 97 ASN A CA 1
ATOM 765 C C . ASN A 1 97 ? 0.831 -11.832 7.301 1.00 83.88 97 ASN A C 1
ATOM 767 O O . ASN A 1 97 ? 0.886 -11.502 8.484 1.00 83.88 97 ASN A O 1
ATOM 771 N N . LYS A 1 98 ? 0.880 -10.923 6.323 1.00 87.69 98 LYS A N 1
ATOM 772 C CA . LYS A 1 98 ? 0.970 -9.479 6.593 1.00 87.69 98 LYS A CA 1
ATOM 773 C C . LYS A 1 98 ? -0.353 -8.840 6.975 1.00 87.69 98 LYS A C 1
ATOM 775 O O . LYS A 1 98 ? -0.369 -7.880 7.730 1.00 87.69 98 LYS A O 1
ATOM 780 N N . PHE A 1 99 ? -1.451 -9.370 6.464 1.00 88.38 99 PHE A N 1
ATOM 781 C CA . PHE A 1 99 ? -2.796 -8.921 6.779 1.00 88.38 99 PHE A CA 1
ATOM 782 C C . PHE A 1 99 ? -3.760 -10.094 6.619 1.00 88.38 99 PHE A C 1
ATOM 784 O O . PHE A 1 99 ? -3.476 -11.063 5.909 1.00 88.38 99 PHE A O 1
ATOM 791 N N . LYS A 1 100 ? -4.926 -10.001 7.256 1.00 88.94 100 LYS A N 1
ATOM 792 C CA . LYS A 1 100 ? -6.013 -10.957 7.046 1.00 88.94 100 LYS A CA 1
ATOM 793 C C . LYS A 1 100 ? -6.630 -10.737 5.663 1.00 88.94 100 LYS A C 1
ATOM 795 O O . LYS A 1 100 ? -7.400 -9.798 5.469 1.00 88.94 100 LYS A O 1
ATOM 800 N N . GLY A 1 101 ? -6.308 -11.585 4.690 1.00 89.56 101 GLY A N 1
ATOM 801 C CA . GLY A 1 101 ? -6.802 -11.381 3.333 1.00 89.56 101 GLY A CA 1
ATOM 802 C C . GLY A 1 101 ? -6.160 -12.253 2.266 1.00 89.56 101 GLY A C 1
ATOM 803 O O . GLY A 1 101 ? -5.540 -13.271 2.566 1.00 89.56 101 GLY A O 1
ATOM 804 N N . VAL A 1 102 ? -6.335 -11.837 1.014 1.00 91.25 102 VAL A N 1
ATOM 805 C CA . VAL A 1 102 ? -5.818 -12.526 -0.173 1.00 91.25 102 VAL A CA 1
ATOM 806 C C . VAL A 1 102 ? -5.023 -11.544 -1.026 1.00 91.25 102 VAL A C 1
ATOM 808 O O . VAL A 1 102 ? -5.421 -10.394 -1.216 1.00 91.25 102 VAL A O 1
ATOM 811 N N . VAL A 1 103 ? -3.902 -12.020 -1.562 1.00 92.12 103 VAL A N 1
ATOM 812 C CA . VAL A 1 103 ? -3.116 -11.319 -2.579 1.00 92.12 103 VAL A CA 1
ATOM 813 C C . VAL A 1 103 ? -3.400 -11.966 -3.930 1.00 92.12 103 VAL A C 1
ATOM 815 O O . VAL A 1 103 ? -3.236 -13.176 -4.082 1.00 92.12 103 VAL A O 1
ATOM 818 N N . VAL A 1 104 ? -3.801 -11.165 -4.913 1.00 93.56 104 VAL A N 1
ATOM 819 C CA . VAL A 1 104 ? -3.986 -11.594 -6.303 1.00 93.56 104 VAL A CA 1
ATOM 820 C C . VAL A 1 104 ? -2.997 -10.826 -7.165 1.00 93.56 104 VAL A C 1
ATOM 822 O O . VAL A 1 104 ? -3.059 -9.603 -7.258 1.00 93.56 104 VAL A O 1
ATOM 825 N N . GLY A 1 105 ? -2.063 -11.550 -7.774 1.00 91.94 105 GLY A N 1
ATOM 826 C CA . GLY A 1 105 ? -1.019 -10.980 -8.615 1.00 91.94 105 GLY A CA 1
ATOM 827 C C . GLY A 1 105 ? -1.130 -11.458 -10.057 1.00 91.94 105 GLY A C 1
ATOM 828 O O . GLY A 1 105 ? -1.378 -12.642 -10.290 1.00 91.94 105 GLY A O 1
ATOM 829 N N . SER A 1 106 ? -0.887 -10.570 -11.017 1.00 92.94 106 SER A N 1
ATOM 830 C CA . SER A 1 106 ? -0.620 -10.952 -12.407 1.00 92.94 106 SER A CA 1
ATOM 831 C C . SER A 1 106 ? 0.884 -10.865 -12.697 1.00 92.94 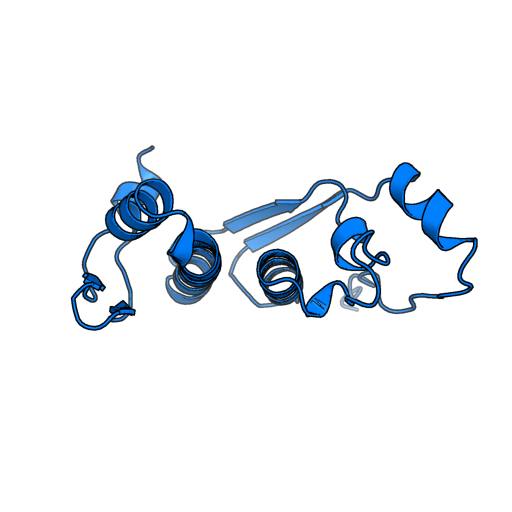106 SER A C 1
ATOM 833 O O . SER A 1 106 ? 1.618 -10.124 -12.042 1.00 92.94 106 SER A O 1
ATOM 835 N N . VAL A 1 107 ? 1.363 -11.630 -13.678 1.00 89.31 107 VAL A N 1
ATOM 836 C CA . VAL A 1 107 ? 2.758 -11.583 -14.134 1.00 89.31 107 VAL A CA 1
ATOM 837 C C . VAL A 1 107 ? 2.784 -11.230 -15.614 1.00 89.31 107 VAL A C 1
ATOM 839 O O . VAL A 1 107 ? 2.247 -11.966 -16.444 1.00 89.31 107 VAL A O 1
ATOM 842 N N . SER A 1 108 ? 3.492 -10.158 -15.971 1.00 86.19 108 SER A N 1
ATOM 843 C CA . SER A 1 108 ? 3.599 -9.723 -17.365 1.00 86.19 108 SER A CA 1
ATOM 844 C C . SER A 1 108 ? 4.892 -10.137 -18.032 1.00 86.19 108 SER A C 1
ATOM 846 O O . SER A 1 108 ? 6.015 -9.896 -17.571 1.00 86.19 108 SER A O 1
ATOM 848 N N . ARG A 1 109 ? 4.719 -10.706 -19.228 1.00 82.31 109 ARG A N 1
ATOM 849 C CA . ARG A 1 109 ? 5.810 -11.077 -20.133 1.00 82.31 109 ARG A CA 1
ATOM 850 C C . ARG A 1 109 ? 6.578 -9.869 -20.666 1.00 82.31 109 ARG A C 1
ATOM 852 O O . ARG A 1 109 ? 7.722 -10.040 -21.080 1.00 82.31 109 ARG A O 1
ATOM 859 N N . ARG A 1 110 ? 5.995 -8.663 -20.663 1.00 80.12 110 ARG A N 1
ATOM 860 C CA . ARG A 1 110 ? 6.674 -7.451 -21.159 1.00 80.12 110 ARG A CA 1
ATOM 861 C C . ARG A 1 110 ? 7.901 -7.142 -20.307 1.00 80.12 110 ARG A C 1
ATOM 863 O O . ARG A 1 110 ? 8.988 -6.953 -20.843 1.00 80.12 110 ARG A O 1
ATOM 870 N N . LEU A 1 111 ? 7.740 -7.218 -18.990 1.00 72.25 111 LEU A N 1
ATOM 871 C CA . LEU A 1 111 ? 8.815 -6.992 -18.028 1.00 72.25 111 LEU A CA 1
ATOM 872 C C . LEU A 1 111 ? 9.852 -8.127 -18.037 1.00 72.25 111 LEU A C 1
ATOM 874 O O . LEU A 1 111 ? 11.034 -7.885 -17.819 1.00 72.25 111 LEU A O 1
ATOM 878 N N . MET A 1 112 ? 9.449 -9.352 -18.396 1.00 66.69 112 MET A N 1
ATOM 879 C CA . MET A 1 112 ? 10.363 -10.497 -18.518 1.00 66.69 112 MET A CA 1
ATOM 880 C C . MET A 1 112 ? 11.370 -10.391 -19.671 1.00 66.69 112 MET A C 1
ATOM 882 O O . MET A 1 112 ? 12.460 -10.959 -19.580 1.00 66.69 112 MET A O 1
ATOM 886 N N . LYS A 1 113 ? 11.058 -9.665 -20.753 1.00 61.28 113 LYS A N 1
ATOM 887 C CA . LYS A 1 113 ? 11.989 -9.504 -21.887 1.00 61.28 113 LYS A CA 1
ATOM 888 C C . LYS A 1 113 ? 13.258 -8.745 -21.489 1.00 61.28 113 LYS A C 1
ATOM 890 O O . LYS A 1 113 ? 14.344 -9.135 -21.903 1.00 61.28 113 LYS A O 1
ATOM 895 N N . ASN A 1 114 ? 13.126 -7.756 -20.606 1.00 55.28 114 ASN A N 1
ATOM 896 C CA . ASN A 1 114 ? 14.250 -7.001 -20.046 1.00 55.28 114 ASN A CA 1
ATOM 897 C C . ASN A 1 114 ? 15.054 -7.801 -19.001 1.00 55.28 114 ASN A C 1
ATOM 899 O O . ASN A 1 114 ? 16.110 -7.348 -18.567 1.00 55.28 114 ASN A O 1
ATOM 903 N N . MET A 1 115 ? 14.563 -8.979 -18.588 1.00 54.72 115 MET A N 1
ATOM 904 C CA . MET A 1 115 ? 15.211 -9.843 -17.593 1.00 54.72 115 MET A CA 1
ATOM 905 C C . MET A 1 115 ? 16.145 -10.895 -18.208 1.00 54.72 115 MET A C 1
ATOM 907 O O . MET A 1 115 ? 17.166 -11.219 -17.603 1.00 54.72 115 MET A O 1
ATOM 911 N N . ARG A 1 116 ? 15.855 -11.414 -19.415 1.00 48.53 116 ARG A N 1
ATOM 912 C CA . ARG A 1 116 ? 16.713 -12.427 -20.075 1.00 48.53 116 ARG A CA 1
ATOM 913 C C . ARG A 1 116 ? 18.126 -11.920 -20.373 1.00 48.53 116 ARG A C 1
ATOM 915 O O . ARG A 1 116 ? 19.061 -12.709 -20.378 1.00 48.53 116 ARG A O 1
ATOM 922 N N . THR A 1 117 ? 18.289 -10.619 -20.574 1.00 47.84 117 THR A N 1
ATOM 923 C CA . THR A 1 117 ? 19.577 -9.979 -20.870 1.00 47.84 117 THR A CA 1
ATOM 924 C C . THR A 1 117 ? 20.508 -9.849 -19.661 1.00 47.84 117 THR A C 1
ATOM 926 O O . THR A 1 117 ? 21.684 -9.567 -19.862 1.00 47.84 117 THR A O 1
ATOM 929 N N . LYS A 1 118 ? 20.036 -10.059 -18.420 1.00 48.97 118 LYS A N 1
ATOM 930 C CA . LYS A 1 118 ? 20.842 -9.849 -17.195 1.00 48.97 118 LYS A CA 1
ATOM 931 C C . LYS A 1 118 ? 21.069 -11.096 -16.325 1.00 48.97 118 LYS A C 1
ATOM 933 O O . LYS A 1 118 ? 21.601 -10.973 -15.227 1.00 48.97 118 LYS A O 1
ATOM 938 N N . GLY A 1 119 ? 20.694 -12.293 -16.788 1.00 44.66 119 GLY A N 1
ATOM 939 C CA . GLY A 1 119 ? 21.0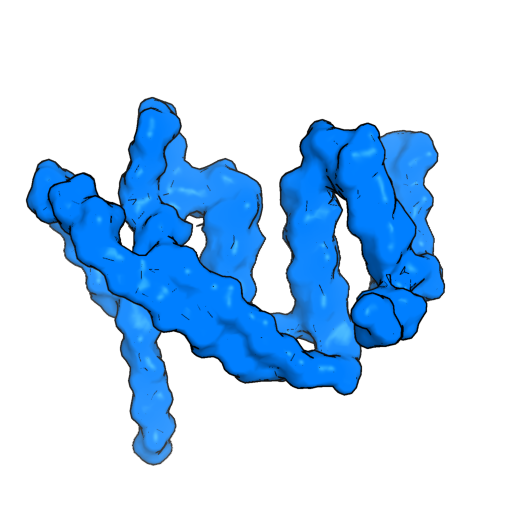73 -13.567 -16.147 1.00 44.66 119 GLY A CA 1
ATOM 940 C C . GLY A 1 119 ? 20.514 -13.820 -14.736 1.00 44.66 119 GLY A C 1
ATOM 941 O O . GLY A 1 119 ? 20.923 -14.772 -14.077 1.00 44.66 119 GLY A O 1
ATOM 942 N N . THR A 1 120 ? 19.581 -13.001 -14.248 1.00 45.72 120 THR A N 1
ATOM 943 C CA . THR A 1 120 ? 19.085 -13.079 -12.868 1.00 45.72 120 THR A CA 1
ATOM 944 C C . THR A 1 120 ? 17.968 -14.124 -12.764 1.00 45.72 120 THR A C 1
ATOM 946 O O . THR A 1 120 ? 16.843 -13.893 -13.207 1.00 45.72 120 THR A O 1
ATOM 949 N N . ARG A 1 121 ? 18.269 -15.308 -12.210 1.00 39.25 121 ARG A N 1
ATOM 950 C CA . ARG A 1 121 ? 17.257 -16.315 -11.842 1.00 39.25 121 ARG A CA 1
ATOM 951 C C . ARG A 1 121 ? 16.632 -15.930 -10.503 1.00 39.25 121 ARG A C 1
ATOM 953 O O . ARG A 1 121 ? 17.364 -15.724 -9.542 1.00 39.25 121 ARG A O 1
ATOM 960 N N . TYR A 1 122 ? 15.302 -15.917 -10.415 1.00 51.94 122 TYR A N 1
ATOM 961 C CA . TYR A 1 122 ? 14.617 -15.838 -9.124 1.00 51.94 122 TYR A CA 1
ATOM 962 C C . TYR A 1 122 ? 13.958 -17.171 -8.775 1.00 51.94 122 TYR A C 1
ATOM 964 O O . TYR A 1 122 ? 13.026 -17.618 -9.434 1.00 51.94 122 TYR A O 1
ATOM 972 N N . THR A 1 123 ? 14.449 -17.764 -7.689 1.00 41.00 123 THR A N 1
ATOM 973 C CA . THR A 1 123 ? 13.918 -18.935 -6.974 1.00 41.00 123 THR A CA 1
ATOM 974 C C . THR A 1 123 ? 12.831 -18.570 -5.950 1.00 41.00 123 THR A C 1
ATOM 976 O O . THR A 1 123 ? 12.366 -19.433 -5.217 1.00 41.00 123 THR A O 1
ATOM 979 N N . GLY A 1 124 ? 12.415 -17.299 -5.882 1.00 44.09 124 GLY A N 1
ATOM 980 C CA . GLY A 1 124 ? 11.534 -16.779 -4.828 1.00 44.09 124 GLY A CA 1
ATOM 981 C C . GLY A 1 124 ? 10.142 -16.330 -5.275 1.00 44.09 124 GLY A C 1
ATOM 982 O O . GLY A 1 124 ? 9.429 -15.735 -4.470 1.00 44.09 124 GLY A O 1
ATOM 983 N N . MET A 1 125 ? 9.735 -16.562 -6.530 1.00 44.22 125 MET A N 1
ATOM 984 C CA . MET A 1 125 ? 8.350 -16.300 -6.938 1.00 44.22 125 MET A CA 1
ATOM 985 C C . MET A 1 125 ? 7.440 -17.340 -6.295 1.00 44.22 125 MET A C 1
ATOM 987 O O . MET A 1 125 ? 7.269 -18.425 -6.838 1.00 44.22 125 MET A O 1
ATOM 991 N N . VAL A 1 126 ? 6.920 -16.984 -5.117 1.00 45.81 126 VAL A N 1
ATOM 992 C CA . VAL A 1 126 ? 5.696 -17.498 -4.491 1.00 45.81 126 VAL A CA 1
ATOM 993 C C . VAL A 1 126 ? 5.426 -18.953 -4.875 1.00 45.81 126 VAL A C 1
ATOM 995 O O . VAL A 1 126 ? 4.480 -19.274 -5.592 1.00 45.81 126 VAL A O 1
ATOM 998 N N . LEU A 1 127 ? 6.275 -19.855 -4.378 1.00 38.09 127 LEU A N 1
ATOM 999 C CA . LEU A 1 127 ? 5.832 -21.218 -4.131 1.00 38.09 127 LEU A CA 1
ATOM 1000 C C . LEU A 1 127 ? 4.723 -21.074 -3.093 1.00 38.09 127 LEU A C 1
ATOM 1002 O O . LEU A 1 127 ? 4.989 -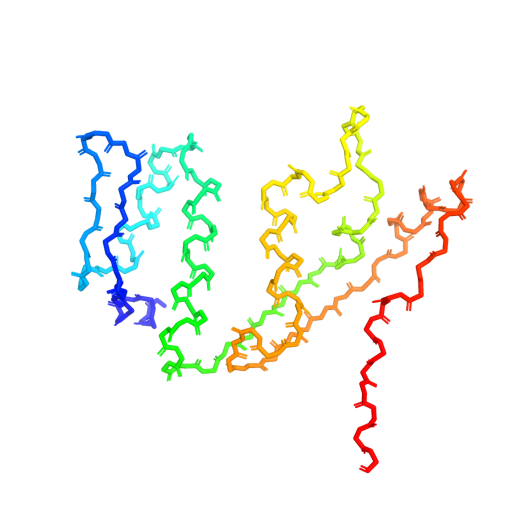20.934 -1.899 1.00 38.09 127 LEU A O 1
ATOM 1006 N N . GLY A 1 128 ? 3.475 -21.024 -3.567 1.00 38.41 128 GLY A N 1
ATOM 1007 C CA . GLY A 1 128 ? 2.328 -21.300 -2.726 1.00 38.41 128 GLY A CA 1
ATOM 1008 C C . GLY A 1 128 ? 2.648 -22.604 -2.018 1.00 38.41 128 GLY A C 1
ATOM 1009 O O . GLY A 1 128 ? 2.765 -23.645 -2.667 1.00 38.41 128 GLY A O 1
ATOM 1010 N N . ARG A 1 129 ? 2.912 -22.535 -0.709 1.00 33.53 129 ARG A N 1
ATOM 1011 C CA . ARG A 1 129 ? 3.050 -23.735 0.104 1.00 33.53 129 ARG A CA 1
ATOM 1012 C C . ARG A 1 129 ? 1.764 -24.521 -0.120 1.00 33.53 129 ARG A C 1
ATOM 1014 O O . ARG A 1 129 ? 0.704 -24.104 0.340 1.00 33.53 129 ARG A O 1
ATOM 1021 N N . LYS A 1 130 ? 1.860 -25.645 -0.835 1.00 28.95 130 LYS A N 1
ATOM 1022 C CA . LYS A 1 130 ? 0.940 -26.753 -0.613 1.00 28.95 130 LYS A CA 1
ATOM 1023 C C . LYS A 1 130 ? 1.107 -27.096 0.860 1.00 28.95 130 LYS A C 1
ATOM 1025 O O . LYS A 1 130 ? 2.165 -27.575 1.261 1.00 28.95 130 LYS A O 1
ATOM 1030 N N . VAL A 1 131 ? 0.112 -26.739 1.659 1.00 29.47 131 VAL A N 1
ATOM 1031 C CA . VAL A 1 131 ? -0.069 -27.347 2.969 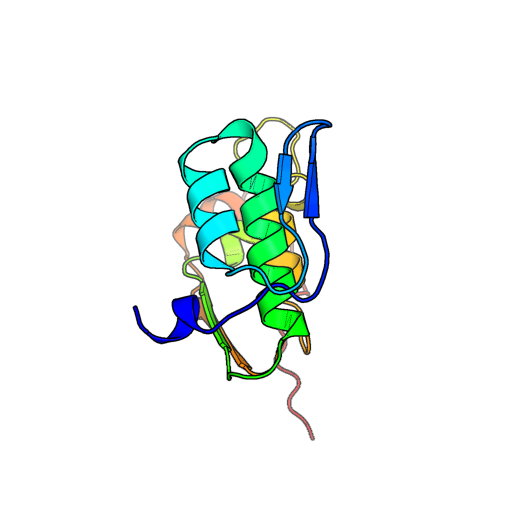1.00 29.47 131 VAL A CA 1
ATOM 1032 C C . VAL A 1 131 ? -0.382 -28.813 2.663 1.00 29.47 131 VAL A C 1
ATOM 1034 O O . VAL A 1 131 ? -1.393 -29.092 2.018 1.00 29.47 131 VAL A O 1
ATOM 1037 N N . LEU A 1 132 ? 0.579 -29.691 2.961 1.00 30.55 132 LEU A N 1
ATOM 1038 C CA . LEU A 1 132 ? 0.344 -31.125 3.126 1.00 30.55 132 LEU A CA 1
ATOM 1039 C C . LEU A 1 132 ? -0.358 -31.342 4.465 1.00 30.55 132 LEU A C 1
ATOM 1041 O O . LEU A 1 132 ? -0.004 -30.603 5.415 1.00 30.55 132 LEU A O 1
#